Protein AF-A0A5Q4GMK6-F1 (afdb_monomer_lite)

Secondary structure (DSSP, 8-state):
-TTS-S-------TT------TTT------GGGGS-HHHH------------SSPP---TT--S---TTS--TTSS-EEETTTTEEES-TTS----

Sequence (96 aa):
GLDNGYAIAYEYQEHDCIFIDNLAVAHRASPEAHLPAEQQGLRIMHRSTVRGVDDLAPGYGLPQYVRIGGASPFGPGVWQAGGVGFRWDDGIPMQN

Foldseek 3Di:
DVVPDPDDDDDDDPPDDDDDDPLPDDDDDDPVVPDDCVVVNDDDDDDDDDDDPDQRDDPDPDDSDDPLVDDDPVDDWHRDPDPPGTDPDPPDDDDD

pLDDT: mean 81.19, std 11.57, range [41.91, 96.88]

Structure (mmCIF, N/CA/C/O backbone):
data_AF-A0A5Q4GMK6-F1
#
_entry.id   AF-A0A5Q4GMK6-F1
#
loop_
_atom_site.group_PDB
_atom_site.id
_atom_site.type_symbol
_atom_site.label_atom_id
_atom_site.label_alt_id
_atom_site.label_comp_id
_atom_site.label_asym_id
_atom_site.label_entity_id
_atom_site.label_seq_id
_atom_site.pdbx_PDB_ins_code
_atom_site.Cartn_x
_atom_site.Cartn_y
_atom_site.Cartn_z
_atom_site.occupancy
_atom_site.B_iso_or_equiv
_atom_site.auth_seq_id
_atom_site.auth_comp_id
_atom_site.auth_asym_id
_atom_site.auth_atom_id
_atom_site.pdbx_PDB_model_num
ATOM 1 N N . GLY A 1 1 ? -9.208 2.145 -13.847 1.00 57.22 1 GLY A N 1
ATOM 2 C CA . GLY A 1 1 ? -8.073 2.760 -14.564 1.00 57.22 1 GLY A CA 1
ATOM 3 C C . GLY A 1 1 ? -8.597 3.548 -15.742 1.00 57.22 1 GLY A C 1
ATOM 4 O O . GLY A 1 1 ? -9.787 3.415 -15.997 1.00 57.22 1 GLY A O 1
ATOM 5 N N . LEU A 1 2 ? -7.713 4.327 -16.388 1.00 41.91 2 LEU A N 1
ATOM 6 C CA . LEU A 1 2 ? -7.860 5.226 -17.561 1.00 41.91 2 LEU A CA 1
ATOM 7 C C . LEU A 1 2 ? -9.131 6.100 -17.659 1.00 41.91 2 LEU A C 1
ATOM 9 O O . LEU A 1 2 ? -8.990 7.300 -17.845 1.00 41.91 2 LEU A O 1
ATOM 13 N N . ASP A 1 3 ? -10.317 5.556 -17.405 1.00 52.59 3 ASP A N 1
ATOM 14 C CA . ASP A 1 3 ? -11.602 6.261 -17.387 1.00 52.59 3 ASP A CA 1
ATOM 15 C C . ASP A 1 3 ? -12.180 6.436 -15.965 1.00 52.59 3 ASP A C 1
ATOM 17 O O . ASP A 1 3 ? -12.892 7.398 -15.703 1.00 52.59 3 ASP A O 1
ATOM 21 N N . ASN A 1 4 ? -11.838 5.550 -15.014 1.00 59.06 4 ASN A N 1
ATOM 22 C CA . ASN A 1 4 ? -12.456 5.502 -13.669 1.00 59.06 4 ASN A CA 1
ATOM 23 C C . ASN A 1 4 ? -11.454 5.615 -12.498 1.00 59.06 4 ASN A C 1
ATOM 25 O O . ASN A 1 4 ? -11.747 5.211 -11.376 1.00 59.06 4 ASN A O 1
ATOM 29 N N . GLY A 1 5 ? -10.237 6.108 -12.753 1.00 71.69 5 GLY A N 1
ATOM 30 C CA . GLY A 1 5 ? -9.165 6.175 -11.745 1.00 71.69 5 GLY A CA 1
ATOM 31 C C . GLY A 1 5 ? -8.529 4.813 -11.429 1.00 71.69 5 GLY A C 1
ATOM 32 O O . GLY A 1 5 ? -9.028 3.770 -11.835 1.00 71.69 5 GLY A O 1
ATOM 33 N N . TYR A 1 6 ? -7.368 4.789 -10.772 1.00 78.69 6 TYR A N 1
ATOM 34 C CA . TYR A 1 6 ? -6.595 3.554 -10.516 1.00 78.69 6 TYR A CA 1
ATOM 35 C C . TYR A 1 6 ? -6.849 2.930 -9.138 1.00 78.69 6 TYR A C 1
ATOM 37 O O . TYR A 1 6 ? -6.165 1.987 -8.758 1.00 78.69 6 TYR A O 1
ATOM 45 N N . ALA A 1 7 ? -7.815 3.457 -8.388 1.00 83.19 7 ALA A N 1
ATOM 46 C CA . ALA A 1 7 ? -8.125 3.017 -7.038 1.00 83.19 7 ALA A CA 1
ATOM 47 C C . ALA A 1 7 ? -9.570 2.530 -6.957 1.00 83.19 7 ALA A C 1
ATOM 49 O O . ALA A 1 7 ? -10.458 3.095 -7.594 1.00 83.19 7 ALA A O 1
ATOM 50 N N . ILE A 1 8 ? -9.788 1.510 -6.135 1.00 86.56 8 ILE A N 1
ATOM 51 C CA . ILE A 1 8 ? -11.114 1.060 -5.723 1.00 86.56 8 ILE A CA 1
ATOM 52 C C . ILE A 1 8 ? -11.211 1.186 -4.204 1.00 86.56 8 ILE A C 1
ATOM 54 O O . ILE A 1 8 ? -10.235 0.926 -3.496 1.00 86.56 8 ILE A O 1
ATOM 58 N N . ALA A 1 9 ? -12.370 1.611 -3.708 1.00 87.19 9 ALA A N 1
ATOM 59 C CA . ALA A 1 9 ? -12.687 1.513 -2.291 1.00 87.19 9 ALA A CA 1
ATOM 60 C C . ALA A 1 9 ? -13.221 0.103 -2.011 1.00 87.19 9 ALA A C 1
ATOM 62 O O . ALA A 1 9 ? -14.026 -0.415 -2.783 1.00 87.19 9 ALA A O 1
ATOM 63 N N . TYR A 1 10 ? -12.758 -0.511 -0.924 1.00 90.25 10 TYR A N 1
ATOM 64 C CA . TYR A 1 10 ? -13.279 -1.785 -0.440 1.00 90.25 10 TYR A CA 1
ATOM 65 C C . TYR A 1 10 ? -13.870 -1.578 0.953 1.00 90.25 10 TYR A C 1
ATOM 67 O O . TYR A 1 10 ? -13.155 -1.195 1.883 1.00 90.25 10 TYR A O 1
ATOM 75 N N . GLU A 1 11 ? -15.172 -1.814 1.080 1.00 90.81 11 GLU A N 1
ATOM 76 C CA . GLU A 1 11 ? -15.887 -1.772 2.353 1.00 90.81 11 GLU A CA 1
ATOM 77 C C . GLU A 1 11 ? -15.778 -3.140 3.031 1.00 90.81 11 GLU A C 1
ATOM 79 O O . GLU A 1 11 ? -16.255 -4.140 2.506 1.00 90.81 11 GLU A O 1
ATOM 84 N N . TYR A 1 12 ? -15.118 -3.184 4.189 1.00 91.44 12 TYR A N 1
ATOM 85 C CA . TYR A 1 12 ? -14.889 -4.423 4.930 1.00 91.44 12 TYR A CA 1
ATOM 86 C C . TYR A 1 12 ? -16.146 -4.877 5.668 1.00 91.44 12 TYR A C 1
ATOM 88 O O . TYR A 1 12 ? -16.812 -4.067 6.315 1.00 91.44 12 TYR A O 1
ATOM 96 N N . GLN A 1 13 ? -16.381 -6.184 5.666 1.00 93.62 13 GLN A N 1
ATOM 97 C CA . GLN A 1 13 ? -17.279 -6.863 6.597 1.00 93.62 13 GLN A CA 1
ATOM 98 C C . GLN A 1 13 ? -16.483 -7.716 7.595 1.00 93.62 13 GLN A C 1
ATOM 100 O O . GLN A 1 13 ? -15.295 -8.003 7.402 1.00 93.62 13 GLN A O 1
ATOM 105 N N . GLU A 1 14 ? -17.122 -8.101 8.702 1.00 93.75 14 GLU A N 1
ATOM 106 C CA . GLU A 1 14 ? -16.502 -9.007 9.669 1.00 93.75 14 GLU A CA 1
ATOM 107 C C . GLU A 1 14 ? -16.140 -10.336 8.987 1.00 93.75 14 GLU A C 1
ATOM 109 O O . GLU A 1 14 ? -16.926 -10.892 8.225 1.00 93.75 14 GLU A O 1
ATOM 114 N N . HIS A 1 15 ? -14.935 -10.833 9.271 1.00 94.81 15 HIS A N 1
ATOM 115 C CA . HIS A 1 15 ? -14.362 -12.055 8.692 1.00 94.81 15 HIS A CA 1
ATOM 116 C C . HIS A 1 15 ? -13.984 -12.004 7.206 1.00 94.81 15 HIS A C 1
ATOM 118 O O . HIS A 1 15 ? -13.554 -13.027 6.668 1.00 94.81 15 HIS A O 1
ATOM 124 N N . ASP A 1 16 ? -14.025 -10.834 6.567 1.00 96.88 16 ASP A N 1
ATOM 125 C CA . ASP A 1 16 ? -13.426 -10.679 5.245 1.00 96.88 16 ASP A CA 1
ATOM 126 C C . ASP A 1 16 ? -11.928 -11.011 5.272 1.00 96.88 16 ASP A C 1
ATOM 128 O O . ASP A 1 16 ? -11.167 -10.561 6.136 1.00 96.88 16 ASP A O 1
ATOM 132 N N . CYS A 1 17 ? -11.492 -11.781 4.275 1.00 96.56 17 CYS A N 1
ATOM 133 C CA . CYS A 1 17 ? -10.092 -12.112 4.056 1.00 96.56 17 CYS A CA 1
ATOM 134 C C . CYS A 1 17 ? -9.673 -11.643 2.664 1.00 96.56 17 CYS A C 1
ATOM 136 O O . CYS A 1 17 ? -10.147 -12.158 1.652 1.00 96.56 17 CYS A O 1
ATOM 138 N N . ILE A 1 18 ? -8.779 -10.655 2.621 1.00 94.62 18 ILE A N 1
ATOM 139 C CA . ILE A 1 18 ? -8.289 -10.070 1.374 1.00 94.62 18 ILE A CA 1
ATOM 140 C C . ILE A 1 18 ? -6.882 -10.586 1.097 1.00 94.62 18 ILE A C 1
ATOM 142 O O . ILE A 1 18 ? -5.998 -10.512 1.951 1.00 94.62 18 ILE A O 1
ATOM 146 N N . PHE A 1 19 ? -6.673 -11.050 -0.131 1.00 95.44 19 PHE A N 1
ATOM 147 C CA . PHE A 1 19 ? -5.364 -11.410 -0.656 1.00 95.44 19 PHE A CA 1
ATOM 148 C C . PHE A 1 19 ? -4.897 -10.311 -1.604 1.00 95.44 19 PHE A C 1
ATOM 150 O O . PHE A 1 19 ? -5.612 -9.945 -2.536 1.00 95.44 19 PHE A O 1
ATOM 157 N N . ILE A 1 20 ? -3.704 -9.775 -1.351 1.00 93.69 20 ILE A N 1
ATOM 158 C CA . ILE A 1 20 ? -3.123 -8.688 -2.140 1.00 93.69 20 ILE A CA 1
ATOM 159 C C . ILE A 1 20 ? -1.791 -9.162 -2.707 1.00 93.69 20 ILE A C 1
ATOM 161 O O . ILE A 1 20 ? -0.884 -9.527 -1.958 1.00 93.69 20 ILE A O 1
ATOM 165 N N . ASP A 1 21 ? -1.671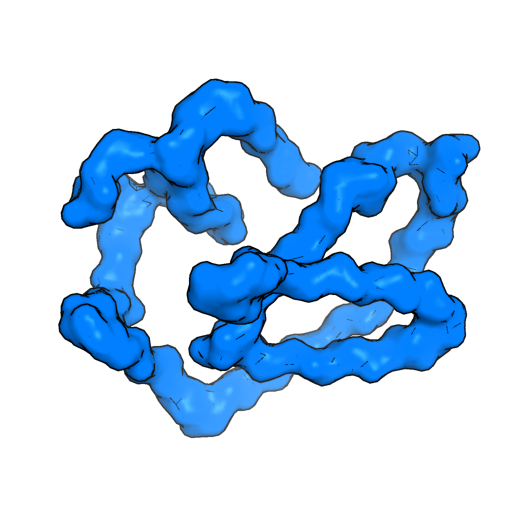 -9.122 -4.032 1.00 92.50 21 ASP A N 1
ATOM 166 C CA . ASP A 1 21 ? -0.379 -9.231 -4.696 1.00 92.50 21 ASP A CA 1
ATOM 167 C C . ASP A 1 21 ? 0.349 -7.885 -4.594 1.00 92.50 21 ASP A C 1
ATOM 169 O O . ASP A 1 21 ? 0.059 -6.937 -5.327 1.00 92.50 21 ASP A O 1
ATOM 173 N N . ASN A 1 22 ? 1.304 -7.806 -3.668 1.00 90.25 22 ASN A N 1
ATOM 174 C CA . ASN A 1 22 ? 2.079 -6.593 -3.413 1.00 90.25 22 ASN A CA 1
ATOM 175 C C . ASN A 1 22 ? 3.005 -6.196 -4.580 1.00 90.25 22 ASN A C 1
ATOM 177 O O . ASN A 1 22 ? 3.505 -5.071 -4.569 1.00 90.25 22 ASN A O 1
ATOM 181 N N . LEU A 1 23 ? 3.259 -7.076 -5.560 1.00 87.88 23 LEU A N 1
ATOM 182 C CA . LEU A 1 23 ? 4.020 -6.723 -6.765 1.00 87.88 23 LEU A CA 1
ATOM 183 C C . LEU A 1 23 ? 3.136 -6.079 -7.843 1.00 87.88 23 LEU A C 1
ATOM 185 O O . LEU A 1 23 ? 3.651 -5.354 -8.692 1.00 87.88 23 LEU A O 1
ATOM 189 N N . ALA A 1 24 ? 1.820 -6.303 -7.794 1.00 86.19 24 ALA A N 1
ATOM 190 C CA . ALA A 1 24 ? 0.870 -5.795 -8.784 1.00 86.19 24 ALA A CA 1
ATOM 191 C C . ALA A 1 24 ? -0.003 -4.638 -8.268 1.00 86.19 24 ALA A C 1
ATOM 193 O O . ALA A 1 24 ? -0.415 -3.782 -9.054 1.00 86.19 24 ALA A O 1
ATOM 194 N N . VAL A 1 25 ? -0.309 -4.604 -6.966 1.00 87.12 25 VAL A N 1
ATOM 195 C CA . VAL A 1 25 ? -1.305 -3.688 -6.392 1.00 87.12 25 VAL A CA 1
ATOM 196 C C . VAL A 1 25 ? -0.766 -2.981 -5.151 1.00 87.12 25 VAL A C 1
ATOM 198 O O . VAL A 1 25 ? -0.439 -3.598 -4.138 1.00 87.12 25 VAL A O 1
ATOM 201 N N . ALA A 1 26 ? -0.756 -1.648 -5.203 1.00 86.69 26 ALA A N 1
ATOM 202 C CA . ALA A 1 26 ? -0.580 -0.812 -4.021 1.00 86.69 26 ALA A CA 1
ATOM 203 C C . ALA A 1 26 ? -1.914 -0.657 -3.273 1.00 86.69 26 ALA A C 1
ATOM 205 O O . ALA A 1 26 ? -2.974 -0.546 -3.890 1.00 86.69 26 ALA A O 1
ATOM 206 N N . HIS A 1 27 ? -1.864 -0.592 -1.944 1.00 87.94 27 HIS A N 1
ATOM 207 C CA . HIS A 1 27 ? -3.039 -0.381 -1.100 1.00 87.94 27 HIS A CA 1
ATOM 208 C C . HIS A 1 27 ? -2.760 0.666 -0.022 1.00 87.94 27 HIS A C 1
ATOM 210 O O . HIS A 1 27 ? -1.621 0.870 0.397 1.00 87.94 27 HIS A O 1
ATOM 216 N N . ARG A 1 28 ? -3.821 1.336 0.430 1.00 85.62 28 ARG A N 1
ATOM 217 C CA . ARG A 1 28 ? -3.785 2.303 1.531 1.00 85.62 28 ARG A CA 1
ATOM 218 C C . ARG A 1 28 ? -5.074 2.224 2.337 1.00 85.62 28 ARG A C 1
ATOM 220 O O . ARG A 1 28 ? -6.112 1.851 1.793 1.00 85.62 28 ARG A O 1
ATOM 227 N N . ALA A 1 29 ? -5.009 2.601 3.609 1.00 84.81 29 ALA A N 1
ATOM 228 C CA . ALA A 1 29 ? -6.209 2.834 4.401 1.00 84.81 29 ALA A CA 1
ATOM 229 C C . ALA A 1 29 ? -6.943 4.090 3.897 1.00 84.81 29 ALA A C 1
ATOM 231 O O . ALA A 1 29 ? -6.323 4.998 3.333 1.00 84.81 29 ALA A O 1
ATOM 232 N N . SER A 1 30 ? -8.265 4.129 4.072 1.00 83.88 30 SER A N 1
ATOM 233 C CA . SER A 1 30 ? -9.029 5.355 3.849 1.00 83.88 30 SER A CA 1
ATOM 234 C C . SER A 1 30 ? -8.766 6.347 4.995 1.00 83.88 30 SER A C 1
ATOM 236 O O . SER A 1 30 ? -8.400 5.912 6.090 1.00 83.88 30 SER A O 1
ATOM 238 N N . PRO A 1 31 ? -8.927 7.667 4.787 1.00 80.81 31 PRO A N 1
ATOM 239 C CA . PRO A 1 31 ? -8.723 8.660 5.846 1.00 80.81 31 PRO A CA 1
ATOM 240 C C . PRO A 1 31 ? -9.555 8.385 7.106 1.00 80.81 31 PRO A C 1
ATOM 242 O O . PRO A 1 31 ? -9.085 8.590 8.223 1.00 80.81 31 PRO A O 1
ATOM 245 N N . GLU A 1 32 ? -10.768 7.867 6.927 1.00 80.50 32 GLU A N 1
ATOM 246 C CA . GLU A 1 32 ? -11.713 7.565 8.004 1.00 80.50 32 GLU A CA 1
ATOM 247 C C . GLU A 1 32 ? -11.183 6.476 8.941 1.00 80.50 32 GLU A C 1
ATOM 249 O O . GLU A 1 32 ? -11.477 6.504 10.133 1.00 80.50 32 GLU A O 1
ATOM 254 N N . ALA A 1 33 ? -10.332 5.572 8.440 1.00 82.69 33 ALA A N 1
ATOM 255 C CA . ALA A 1 33 ? -9.701 4.534 9.252 1.00 82.69 33 ALA A CA 1
ATOM 256 C C . ALA A 1 33 ? -8.775 5.101 10.345 1.00 82.69 33 ALA A C 1
ATOM 258 O O . ALA A 1 33 ? -8.420 4.371 11.270 1.00 82.69 33 ALA A O 1
ATOM 259 N N . HIS A 1 34 ? -8.403 6.381 10.262 1.00 8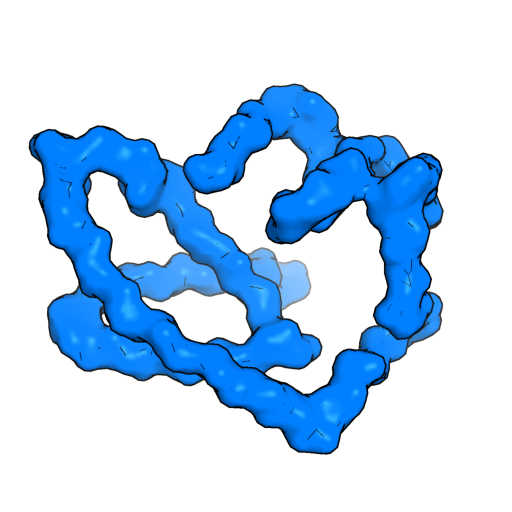1.69 34 HIS A N 1
ATOM 260 C CA . HIS A 1 34 ? -7.574 7.079 11.246 1.00 81.69 34 HIS A CA 1
ATOM 261 C C . HIS A 1 34 ? -8.387 7.939 12.233 1.00 81.69 34 HIS A C 1
ATOM 263 O O . HIS A 1 34 ? -7.798 8.644 13.055 1.00 81.69 34 HIS A O 1
ATOM 269 N N . LEU A 1 35 ? -9.726 7.904 12.179 1.00 85.88 35 LEU A N 1
ATOM 270 C CA . LEU A 1 35 ? -10.570 8.586 13.166 1.00 85.88 35 LEU A CA 1
ATOM 271 C C . LEU A 1 35 ? -10.401 7.971 14.571 1.00 85.88 35 LEU A C 1
ATOM 273 O O . LEU A 1 35 ? -10.011 6.809 14.704 1.00 85.88 35 LEU A O 1
ATOM 277 N N . PRO A 1 36 ? -10.710 8.708 15.651 1.00 88.81 36 PRO A N 1
ATOM 278 C CA . PRO A 1 36 ? -10.682 8.145 16.998 1.00 88.81 36 PRO A CA 1
ATOM 279 C C . PRO A 1 36 ? -11.592 6.913 17.125 1.00 88.81 36 PRO A C 1
ATOM 281 O O . PRO A 1 36 ? -12.679 6.871 16.540 1.00 88.81 36 PRO A O 1
ATOM 284 N N . ALA A 1 37 ? -11.170 5.916 17.906 1.00 88.00 37 ALA A N 1
ATOM 285 C CA . ALA A 1 37 ? -11.922 4.672 18.097 1.00 88.00 37 ALA A CA 1
ATOM 286 C C . ALA A 1 37 ? -13.314 4.914 18.708 1.00 88.00 37 ALA A C 1
ATOM 288 O O . ALA A 1 37 ? -14.234 4.136 18.479 1.00 88.00 37 ALA A O 1
ATOM 289 N N . GLU A 1 38 ? -13.501 6.016 19.432 1.00 92.25 38 GLU A N 1
ATOM 290 C CA . GLU A 1 38 ? -14.792 6.438 19.978 1.00 92.25 38 GLU A CA 1
ATOM 291 C C . GLU A 1 38 ? -15.799 6.832 18.884 1.00 92.25 38 GLU A C 1
ATOM 293 O O . GLU A 1 38 ? -17.002 6.813 19.131 1.00 92.25 38 GLU A O 1
ATOM 298 N N . GLN A 1 39 ? -15.322 7.193 17.686 1.00 90.31 39 GLN A N 1
ATOM 299 C CA . GLN A 1 39 ? -16.165 7.594 16.555 1.00 90.31 39 GLN A CA 1
ATOM 300 C C . GLN A 1 39 ? -16.442 6.439 15.588 1.00 90.31 39 GLN A C 1
ATOM 302 O O . GLN A 1 39 ? -17.560 6.318 15.097 1.00 90.31 39 GLN A O 1
ATOM 307 N N . GLN A 1 40 ? -15.439 5.601 15.311 1.00 85.25 40 GLN A N 1
ATOM 308 C CA . GLN A 1 40 ? -15.537 4.529 14.305 1.00 85.25 40 GLN A CA 1
ATOM 309 C C . GLN A 1 40 ? -15.560 3.105 14.886 1.00 85.25 40 GLN A C 1
ATOM 311 O O . GLN A 1 40 ? -15.714 2.137 14.144 1.00 85.25 40 GLN A O 1
ATOM 316 N N . GLY A 1 41 ? -15.419 2.956 16.203 1.00 87.56 41 GLY A N 1
ATOM 317 C CA . GLY A 1 41 ? -15.213 1.662 16.849 1.00 87.56 41 GLY A CA 1
ATOM 318 C C . GLY A 1 41 ? -13.767 1.166 16.739 1.00 87.56 41 GLY A C 1
ATOM 319 O O . GLY A 1 41 ? -12.947 1.682 15.978 1.00 87.56 41 GLY A O 1
ATOM 320 N N . LEU A 1 42 ? -13.429 0.145 17.532 1.00 87.12 42 LEU A N 1
ATOM 321 C CA . LEU A 1 42 ? -12.120 -0.503 17.462 1.00 87.12 42 LEU A CA 1
ATOM 322 C C . LEU A 1 42 ? -12.086 -1.487 16.289 1.00 87.12 42 LEU A C 1
ATOM 324 O O . LEU A 1 42 ? -12.823 -2.471 16.273 1.00 87.12 42 LEU A O 1
ATOM 328 N N . ARG A 1 43 ? -11.169 -1.263 15.347 1.00 87.31 43 ARG A N 1
ATOM 329 C CA . ARG A 1 43 ? -10.907 -2.183 14.239 1.00 87.31 43 ARG A CA 1
ATOM 330 C C . ARG A 1 43 ? -9.700 -3.066 14.545 1.00 87.31 43 ARG A C 1
ATOM 332 O O . ARG A 1 43 ? -8.605 -2.561 14.778 1.00 87.31 43 ARG A O 1
ATOM 339 N N . ILE A 1 44 ? -9.879 -4.384 14.467 1.00 90.12 44 ILE A N 1
ATOM 340 C CA . ILE A 1 44 ? -8.799 -5.367 14.623 1.00 90.12 44 ILE A CA 1
ATOM 341 C C . ILE A 1 44 ? -8.620 -6.112 13.300 1.00 90.12 44 ILE A C 1
ATOM 343 O O . ILE A 1 44 ? -9.578 -6.642 12.747 1.00 90.12 44 ILE A O 1
ATOM 347 N N . MET A 1 45 ? -7.388 -6.154 12.789 1.00 92.75 45 MET A N 1
ATOM 348 C CA . MET A 1 45 ? -7.043 -6.868 11.559 1.00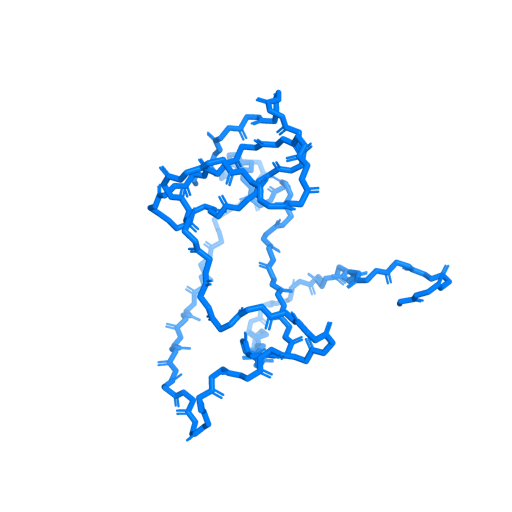 92.75 45 MET A CA 1
ATOM 349 C C . MET A 1 45 ? -5.843 -7.778 11.795 1.00 92.75 45 MET A C 1
ATOM 351 O O . MET A 1 45 ? -4.793 -7.334 12.259 1.00 92.75 45 MET A O 1
ATOM 355 N N . HIS A 1 46 ? -5.980 -9.046 11.417 1.00 96.12 46 HIS A N 1
ATOM 356 C CA . HIS A 1 46 ? -4.865 -9.985 11.380 1.00 96.12 46 HIS A CA 1
ATOM 357 C C . HIS A 1 46 ? -4.203 -9.927 10.003 1.00 96.12 46 HIS A C 1
ATOM 359 O O . HIS A 1 46 ? -4.880 -10.043 8.984 1.00 96.12 46 HIS A O 1
ATOM 365 N N . ARG A 1 47 ? -2.877 -9.757 9.968 1.00 95.75 47 ARG A N 1
ATOM 366 C CA . ARG A 1 47 ? -2.106 -9.700 8.721 1.00 95.75 47 ARG A CA 1
ATOM 367 C C . ARG A 1 47 ? -0.992 -10.734 8.731 1.00 95.75 47 ARG A C 1
ATOM 369 O O . ARG A 1 47 ? -0.223 -10.809 9.684 1.00 95.75 47 ARG A O 1
ATOM 376 N N . SER A 1 48 ? -0.887 -11.475 7.635 1.00 96.69 48 SER A N 1
ATOM 377 C CA . SER A 1 48 ? 0.256 -12.331 7.321 1.00 96.69 48 SER A CA 1
ATOM 378 C C . SER A 1 48 ? 0.829 -11.919 5.974 1.00 96.69 48 SER A C 1
ATOM 380 O O . SER A 1 48 ? 0.079 -11.600 5.054 1.00 96.69 48 SER A O 1
ATOM 382 N N . THR A 1 49 ? 2.154 -11.935 5.862 1.00 95.31 49 THR A N 1
ATOM 383 C CA . THR A 1 49 ? 2.864 -11.611 4.623 1.00 95.31 49 THR A CA 1
ATOM 384 C C . THR A 1 49 ? 3.780 -12.769 4.274 1.00 95.31 49 THR A C 1
ATOM 386 O O . THR A 1 49 ? 4.514 -13.258 5.132 1.00 95.31 49 THR A O 1
ATOM 389 N N . VAL A 1 50 ? 3.755 -13.189 3.013 1.00 94.25 50 VAL A N 1
ATOM 390 C CA . VAL A 1 50 ? 4.665 -14.203 2.473 1.00 94.25 50 VAL A CA 1
ATOM 391 C C . VAL A 1 50 ? 5.645 -13.556 1.500 1.00 94.25 50 VAL A C 1
ATOM 393 O O . VAL A 1 50 ? 5.336 -12.536 0.882 1.00 94.25 50 VAL A O 1
ATOM 396 N N . ARG A 1 51 ? 6.847 -14.126 1.383 1.00 92.75 51 ARG A N 1
ATOM 397 C CA . ARG A 1 51 ? 7.834 -13.677 0.395 1.00 92.75 51 ARG A CA 1
ATOM 398 C C . ARG A 1 51 ? 7.334 -14.032 -1.009 1.00 92.75 51 ARG A C 1
ATOM 400 O O . ARG A 1 51 ? 6.895 -15.159 -1.219 1.00 92.75 51 ARG A O 1
ATOM 407 N N . GLY A 1 52 ? 7.435 -13.090 -1.947 1.00 87.75 52 GLY A N 1
ATOM 408 C CA . GLY A 1 52 ? 7.188 -13.356 -3.365 1.00 87.75 52 GLY A CA 1
ATOM 409 C C . GLY A 1 52 ? 8.148 -14.411 -3.922 1.00 87.75 52 GLY A C 1
ATOM 410 O O . GLY A 1 52 ? 9.268 -14.571 -3.420 1.00 87.75 52 GLY A O 1
ATOM 411 N N . VAL A 1 53 ? 7.689 -15.143 -4.938 1.00 90.44 53 VAL A N 1
ATOM 412 C CA . VAL A 1 53 ? 8.518 -16.124 -5.659 1.00 90.44 53 VAL A CA 1
ATOM 413 C C . VAL A 1 53 ? 9.399 -15.457 -6.712 1.00 90.44 53 VAL A C 1
ATOM 415 O O . VAL A 1 53 ? 10.513 -15.917 -6.941 1.00 90.44 53 VAL A O 1
ATOM 418 N N . ASP A 1 54 ? 8.927 -14.342 -7.265 1.00 88.38 54 ASP A N 1
ATOM 419 C CA . ASP A 1 54 ? 9.647 -13.515 -8.222 1.00 88.38 54 ASP A CA 1
ATOM 420 C C . ASP A 1 54 ? 10.221 -12.272 -7.538 1.00 88.38 54 ASP A C 1
ATOM 422 O O . ASP A 1 54 ? 9.660 -11.743 -6.569 1.00 88.38 54 ASP A O 1
ATOM 426 N N . ASP A 1 55 ? 11.344 -11.787 -8.063 1.00 87.44 55 ASP A N 1
ATOM 427 C CA . ASP A 1 55 ? 11.845 -10.467 -7.708 1.00 87.44 55 ASP A CA 1
ATOM 428 C C . ASP A 1 55 ? 10.957 -9.390 -8.350 1.00 87.44 55 ASP A C 1
ATOM 430 O O . ASP A 1 55 ? 10.411 -9.570 -9.440 1.00 87.44 55 ASP A O 1
ATOM 434 N N . LEU A 1 56 ? 10.825 -8.237 -7.684 1.00 85.31 56 LEU A N 1
ATOM 435 C CA . LEU A 1 56 ? 10.185 -7.065 -8.282 1.00 85.31 56 LEU A CA 1
ATOM 436 C C . LEU A 1 56 ? 10.869 -6.769 -9.626 1.00 85.31 56 LEU A C 1
ATOM 438 O O . LEU A 1 56 ? 12.086 -6.694 -9.666 1.00 85.31 56 LEU A O 1
ATOM 442 N N . ALA A 1 57 ? 10.119 -6.592 -10.708 1.00 87.62 57 ALA A N 1
ATOM 443 C CA . ALA A 1 57 ? 10.677 -6.271 -12.023 1.00 87.62 57 ALA A CA 1
ATOM 444 C C . ALA A 1 57 ? 9.851 -5.142 -12.655 1.00 87.62 57 ALA A C 1
ATOM 446 O O . ALA A 1 57 ? 8.908 -5.407 -13.406 1.00 87.62 57 ALA A O 1
ATOM 447 N N . PRO A 1 58 ? 10.133 -3.872 -12.310 1.00 83.81 58 PRO A N 1
ATOM 448 C CA . PRO A 1 58 ? 9.335 -2.749 -12.780 1.00 83.81 58 PRO A CA 1
ATOM 449 C C . PRO A 1 58 ? 9.381 -2.635 -14.311 1.00 83.81 58 PRO A C 1
ATOM 451 O O . PRO A 1 58 ? 10.449 -2.599 -14.919 1.00 83.81 58 PRO A O 1
ATOM 454 N N . GLY A 1 59 ? 8.208 -2.576 -14.944 1.00 83.94 59 GLY A N 1
ATOM 455 C CA . GLY A 1 59 ? 8.083 -2.37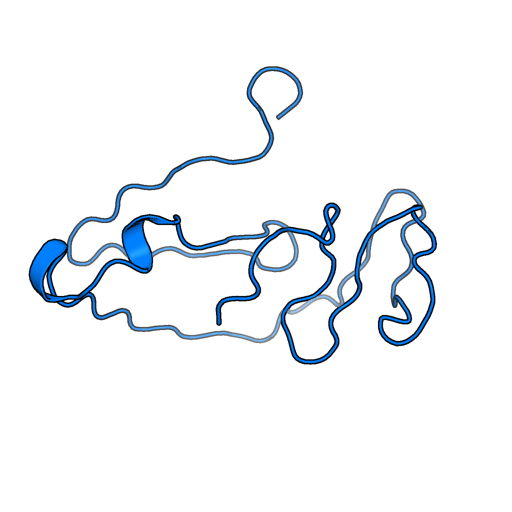7 -16.389 1.00 83.94 59 GLY A CA 1
ATOM 456 C C . GLY A 1 59 ? 8.309 -0.924 -16.824 1.00 83.94 59 GLY A C 1
ATOM 457 O O . GLY A 1 59 ? 8.585 -0.041 -16.015 1.00 83.94 59 GLY A O 1
ATOM 458 N N . TYR A 1 60 ? 8.136 -0.656 -18.122 1.00 85.56 60 TYR A N 1
ATOM 459 C CA . TYR A 1 60 ? 8.067 0.706 -18.686 1.00 85.56 60 TYR A CA 1
ATOM 460 C C . TYR A 1 60 ? 9.308 1.588 -18.446 1.00 85.56 60 TYR A C 1
ATOM 462 O O . TYR A 1 60 ? 9.206 2.811 -18.399 1.00 85.56 60 TYR A O 1
ATOM 470 N N . GLY A 1 61 ? 10.488 0.976 -18.301 1.00 82.12 61 GLY A N 1
ATOM 471 C CA . GLY A 1 61 ? 11.741 1.697 -18.049 1.00 82.12 61 GLY A CA 1
ATOM 472 C C . GLY A 1 61 ? 11.876 2.234 -16.621 1.00 82.12 61 GLY A C 1
ATOM 473 O O . GLY A 1 61 ? 12.757 3.053 -16.363 1.00 82.12 61 GLY A O 1
ATOM 474 N N . LEU A 1 62 ? 11.020 1.790 -15.695 1.00 82.25 62 LEU A N 1
ATOM 475 C CA . LEU A 1 62 ? 11.134 2.141 -14.285 1.00 82.25 62 LEU A CA 1
ATOM 476 C C . LEU A 1 62 ? 12.364 1.465 -13.658 1.00 82.25 62 LEU A C 1
ATOM 478 O O . LEU A 1 62 ? 12.661 0.307 -13.961 1.00 82.25 62 LEU A O 1
ATOM 482 N N . PRO A 1 63 ? 13.099 2.163 -12.777 1.00 83.38 63 PRO A N 1
ATOM 483 C CA . PRO A 1 63 ? 14.277 1.590 -12.152 1.00 83.38 63 PRO A CA 1
ATOM 484 C C . PRO A 1 63 ? 13.891 0.563 -11.081 1.00 83.38 63 PRO A C 1
ATOM 486 O O . PRO A 1 63 ? 12.952 0.767 -10.313 1.00 83.38 63 PRO A O 1
ATOM 489 N N . GLN A 1 64 ? 14.695 -0.496 -10.969 1.00 84.69 64 GLN A N 1
ATOM 490 C CA . GLN A 1 64 ? 14.593 -1.511 -9.913 1.00 84.69 64 GLN A CA 1
ATOM 491 C C . GLN A 1 64 ? 14.685 -0.912 -8.499 1.00 84.69 64 GLN A C 1
ATOM 493 O O . GLN A 1 64 ? 14.058 -1.391 -7.558 1.00 84.69 64 GLN A O 1
ATOM 498 N N . TYR A 1 65 ? 15.488 0.144 -8.354 1.00 84.38 65 TYR A N 1
ATOM 499 C CA . TYR A 1 65 ? 15.750 0.818 -7.091 1.00 84.38 65 TYR A CA 1
ATOM 500 C C . TYR A 1 65 ? 15.682 2.330 -7.282 1.00 84.38 65 TYR A C 1
ATOM 502 O O . TYR A 1 65 ? 16.214 2.869 -8.253 1.00 84.38 65 TYR A O 1
ATOM 510 N N . VAL A 1 66 ? 15.086 3.026 -6.315 1.00 80.62 66 VAL A N 1
ATOM 511 C CA . VAL A 1 66 ? 15.047 4.492 -6.271 1.00 80.62 66 VAL A CA 1
ATOM 512 C C . VAL A 1 66 ? 15.782 4.976 -5.026 1.00 80.62 66 VAL A C 1
ATOM 514 O O . VAL A 1 66 ? 15.558 4.481 -3.921 1.00 80.62 66 VAL A O 1
ATOM 517 N N . ARG A 1 67 ? 16.666 5.968 -5.187 1.00 79.19 67 ARG A N 1
ATOM 518 C CA . ARG A 1 67 ? 17.359 6.607 -4.061 1.00 79.19 67 ARG A CA 1
ATOM 519 C C . ARG A 1 67 ? 16.409 7.567 -3.340 1.00 79.19 67 ARG A C 1
ATOM 521 O O . ARG A 1 67 ? 16.407 8.763 -3.608 1.00 79.19 67 ARG A O 1
ATOM 528 N N . ILE A 1 68 ? 15.667 7.049 -2.367 1.00 78.12 68 ILE A N 1
ATOM 529 C CA . ILE A 1 68 ? 14.700 7.825 -1.567 1.00 78.12 68 ILE A CA 1
ATOM 530 C C . ILE A 1 68 ? 15.338 8.816 -0.571 1.00 78.12 68 ILE A C 1
ATOM 532 O O . ILE A 1 68 ? 14.636 9.551 0.104 1.00 78.12 68 ILE A O 1
ATOM 536 N N . GLY A 1 69 ? 16.669 8.834 -0.446 1.00 77.56 69 GLY A N 1
ATOM 537 C CA . GLY A 1 69 ? 17.403 9.831 0.349 1.00 77.56 69 GLY A CA 1
ATOM 538 C C . GLY A 1 69 ? 17.933 11.016 -0.468 1.00 77.56 69 GLY A C 1
ATOM 539 O O . GLY A 1 69 ? 18.791 11.744 0.021 1.00 77.56 69 GLY A O 1
ATOM 540 N N . GLY A 1 70 ? 17.532 11.146 -1.735 1.00 77.00 70 GLY A N 1
ATOM 541 C CA . GLY A 1 70 ? 17.965 12.214 -2.641 1.00 77.00 70 GLY A CA 1
ATOM 542 C C . GLY A 1 70 ? 16.786 12.978 -3.243 1.00 77.00 70 GLY A C 1
ATOM 543 O O . GLY A 1 70 ? 15.645 12.787 -2.838 1.00 77.00 70 GLY A O 1
ATOM 544 N N . ALA A 1 71 ? 17.062 13.839 -4.224 1.00 75.94 71 ALA A N 1
ATOM 545 C CA . ALA A 1 71 ? 16.015 14.515 -4.988 1.00 75.94 71 ALA A CA 1
ATOM 546 C C . ALA A 1 71 ? 15.180 13.509 -5.801 1.00 75.94 71 ALA A C 1
ATOM 548 O O . ALA A 1 71 ? 15.684 12.467 -6.229 1.00 75.94 71 ALA A O 1
ATOM 549 N N . SER A 1 72 ? 13.906 13.825 -6.034 1.00 77.31 72 SER A N 1
ATOM 550 C CA . SER A 1 72 ? 13.047 12.994 -6.875 1.00 77.31 72 SER A CA 1
ATOM 551 C C . SER A 1 72 ? 13.423 13.061 -8.349 1.00 77.31 72 SER A C 1
ATOM 553 O O . SER A 1 72 ? 13.524 14.158 -8.895 1.00 77.31 72 SER A O 1
ATOM 555 N N . PRO A 1 73 ? 13.600 11.901 -9.018 1.00 75.44 73 PRO A N 1
ATOM 556 C CA . PRO A 1 73 ? 13.825 11.865 -10.458 1.00 75.44 73 PRO A CA 1
ATOM 557 C C . PRO A 1 73 ? 12.547 12.183 -11.252 1.00 75.44 73 PRO A C 1
ATOM 559 O O . PRO A 1 73 ? 12.622 12.350 -12.465 1.00 75.44 73 PRO A O 1
ATOM 562 N N . PHE A 1 74 ? 11.386 12.263 -10.590 1.00 75.50 74 PHE A N 1
ATOM 563 C CA . PHE A 1 74 ? 10.074 12.441 -11.221 1.00 75.50 74 PHE A CA 1
ATOM 564 C C . PHE A 1 74 ? 9.506 13.864 -11.079 1.00 75.50 74 PHE A C 1
ATOM 566 O O . PHE A 1 74 ? 8.360 14.097 -11.452 1.00 75.50 74 PHE A O 1
ATOM 573 N N . GLY A 1 75 ? 10.289 14.818 -10.560 1.00 76.69 75 GLY A N 1
ATOM 574 C CA . GLY A 1 75 ? 9.869 16.212 -10.376 1.00 76.69 75 GLY A CA 1
ATOM 575 C C . GLY A 1 75 ? 9.659 16.601 -8.905 1.00 76.69 75 GLY A C 1
ATOM 576 O O . GLY A 1 75 ? 10.216 15.950 -8.022 1.00 76.69 75 GLY A O 1
ATOM 577 N N . PRO A 1 76 ? 8.921 17.689 -8.619 1.00 75.94 76 PRO A N 1
ATOM 578 C CA . PRO A 1 76 ? 8.690 18.156 -7.252 1.00 75.94 76 PRO A CA 1
ATOM 579 C C . PRO A 1 76 ? 7.908 17.128 -6.417 1.00 75.94 76 PRO A C 1
ATOM 581 O O . PRO A 1 76 ? 7.160 16.311 -6.950 1.00 75.94 76 PRO A O 1
ATOM 584 N N . GLY A 1 77 ? 8.111 17.159 -5.101 1.00 73.31 77 GLY A N 1
ATOM 585 C CA . GLY A 1 77 ? 7.546 16.208 -4.144 1.00 73.31 77 GLY A CA 1
ATOM 586 C C . GLY A 1 77 ? 8.550 15.848 -3.050 1.00 73.31 77 GLY A C 1
ATOM 587 O O . GLY A 1 77 ? 9.723 16.228 -3.113 1.00 73.31 77 GLY A O 1
ATOM 588 N N . VAL A 1 78 ? 8.096 15.105 -2.043 1.00 75.44 78 VAL A N 1
ATOM 589 C CA . VAL A 1 78 ? 8.902 14.754 -0.864 1.00 75.44 78 VAL A CA 1
ATOM 590 C C . VAL A 1 78 ? 9.114 13.249 -0.816 1.00 75.44 78 VAL A C 1
ATOM 592 O O . VAL A 1 78 ? 8.157 12.473 -0.778 1.00 75.44 78 VAL A O 1
ATOM 595 N N . TRP A 1 79 ? 10.381 12.832 -0.788 1.00 77.06 79 TRP A N 1
ATOM 596 C CA . TRP A 1 79 ? 10.736 11.486 -0.354 1.00 77.06 79 TRP A CA 1
ATOM 597 C C . TRP A 1 79 ? 10.845 11.442 1.160 1.00 77.06 79 TRP A C 1
ATOM 599 O O . TRP A 1 79 ? 11.581 12.224 1.761 1.00 77.06 79 TRP A O 1
ATOM 609 N N . GLN A 1 80 ? 10.179 10.469 1.764 1.00 69.94 80 GLN A N 1
ATOM 610 C CA . GLN A 1 80 ? 10.337 10.149 3.167 1.00 69.94 80 GLN A CA 1
ATOM 611 C C . GLN A 1 80 ? 10.827 8.709 3.310 1.00 69.94 80 GLN A C 1
ATOM 613 O O . GLN A 1 80 ? 10.088 7.731 3.146 1.00 69.94 80 GLN A O 1
ATOM 618 N N . ALA A 1 81 ? 12.116 8.589 3.623 1.00 67.00 81 ALA A N 1
ATOM 619 C CA . ALA A 1 81 ? 12.706 7.326 4.035 1.00 67.00 81 ALA A CA 1
ATOM 620 C C . ALA A 1 81 ? 12.062 6.831 5.344 1.00 67.00 81 ALA A C 1
ATOM 622 O O . ALA A 1 81 ? 11.626 7.630 6.168 1.00 67.00 81 ALA A O 1
ATOM 623 N N . GLY A 1 82 ? 12.005 5.509 5.538 1.00 65.31 82 GLY A N 1
ATOM 624 C CA . GLY A 1 82 ? 11.389 4.902 6.729 1.00 65.31 82 GLY A CA 1
ATOM 625 C C . GLY A 1 82 ? 9.983 4.325 6.523 1.00 65.31 82 GLY A C 1
ATOM 626 O O . GLY A 1 82 ? 9.274 4.117 7.497 1.00 65.31 82 GLY A O 1
ATOM 627 N N . GLY A 1 83 ? 9.587 4.040 5.276 1.00 60.69 83 GLY A N 1
ATOM 628 C CA . GLY A 1 83 ? 8.372 3.271 4.961 1.00 60.69 83 GLY A CA 1
ATOM 629 C C . GLY A 1 83 ? 7.191 4.081 4.420 1.00 60.69 83 GLY A C 1
ATOM 630 O O . GLY A 1 83 ? 6.223 3.480 3.969 1.00 60.69 83 GLY A O 1
ATOM 631 N N . VAL A 1 84 ? 7.280 5.415 4.401 1.00 65.62 84 VAL A N 1
ATOM 632 C CA . VAL A 1 84 ? 6.218 6.297 3.877 1.00 65.62 84 VAL A CA 1
ATOM 633 C C . VAL A 1 84 ? 6.335 6.511 2.358 1.00 65.62 84 VAL A C 1
ATOM 635 O O . VAL A 1 84 ? 5.319 6.608 1.674 1.00 65.62 84 VAL A O 1
ATOM 638 N N . GLY A 1 85 ? 7.554 6.521 1.800 1.00 73.12 85 GLY A N 1
ATOM 639 C CA . GLY A 1 85 ? 7.776 6.536 0.348 1.00 73.12 85 GLY A CA 1
ATOM 640 C C . GLY A 1 85 ? 7.789 7.941 -0.268 1.00 73.12 85 GLY A C 1
ATOM 641 O O . GL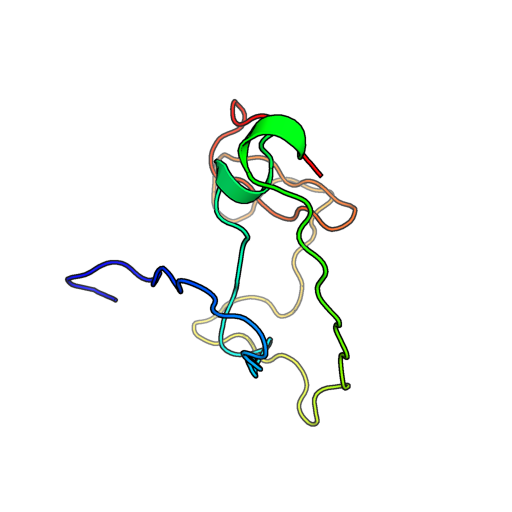Y A 1 85 ? 8.487 8.819 0.232 1.00 73.12 85 GLY A O 1
ATOM 642 N N . PHE A 1 86 ? 7.086 8.135 -1.390 1.00 74.50 86 PHE A N 1
ATOM 643 C CA . PHE A 1 86 ? 6.993 9.410 -2.122 1.00 74.50 86 PHE A CA 1
ATOM 644 C C . PHE A 1 86 ? 5.638 10.077 -1.905 1.00 74.50 86 PHE A C 1
ATOM 646 O O . PHE A 1 86 ? 4.610 9.402 -2.000 1.00 74.50 86 PHE A O 1
ATOM 653 N N . ARG A 1 87 ? 5.614 11.402 -1.733 1.00 71.81 87 ARG A N 1
ATOM 654 C CA . ARG A 1 87 ? 4.393 12.206 -1.875 1.00 71.81 87 ARG A CA 1
ATOM 655 C C . ARG A 1 87 ? 4.571 13.269 -2.947 1.00 71.81 87 ARG A C 1
ATOM 657 O O . ARG A 1 87 ? 5.599 13.936 -3.007 1.00 71.81 87 ARG A O 1
ATOM 664 N N . TRP A 1 88 ? 3.543 13.417 -3.777 1.00 72.31 88 TRP A N 1
ATOM 665 C CA . 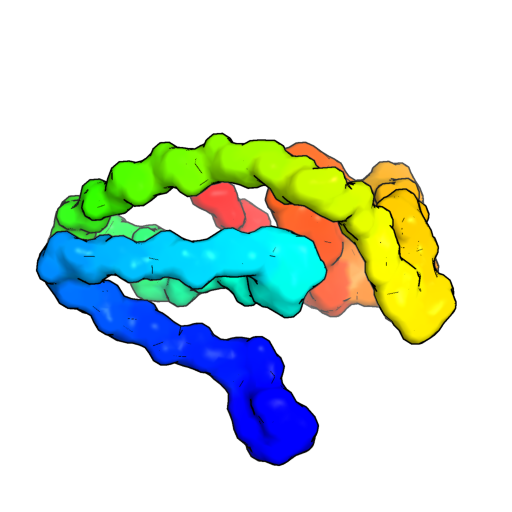TRP A 1 88 ? 3.491 14.404 -4.858 1.00 72.31 88 TRP A CA 1
ATOM 666 C C . TRP A 1 88 ? 3.226 15.835 -4.362 1.00 72.31 88 TRP A C 1
ATOM 668 O O . TRP A 1 88 ? 3.381 16.775 -5.131 1.00 72.31 88 TRP A O 1
ATOM 678 N N . ASP A 1 89 ? 2.825 15.993 -3.098 1.00 67.69 89 ASP A N 1
ATOM 679 C CA . ASP A 1 89 ? 2.497 17.263 -2.445 1.00 67.69 89 ASP A CA 1
ATOM 680 C C . ASP A 1 89 ? 3.163 17.291 -1.058 1.00 67.69 89 ASP A C 1
ATOM 682 O O . ASP A 1 89 ? 3.011 16.355 -0.263 1.00 67.69 89 ASP A O 1
ATOM 686 N N . ASP A 1 90 ? 3.957 18.334 -0.817 1.00 69.88 90 ASP A N 1
ATOM 687 C CA . ASP A 1 90 ? 4.771 18.546 0.382 1.00 69.88 90 ASP A CA 1
ATOM 688 C C . ASP A 1 90 ? 3.972 19.102 1.571 1.00 69.88 90 ASP A C 1
ATOM 690 O O . ASP A 1 90 ? 4.437 19.029 2.710 1.00 69.88 90 ASP A O 1
ATOM 694 N N . GLY A 1 91 ? 2.756 19.595 1.329 1.00 73.69 91 GLY A N 1
ATOM 695 C CA . GLY A 1 91 ? 1.839 20.091 2.350 1.00 73.69 91 GLY A CA 1
ATOM 696 C C . GLY A 1 91 ? 0.982 19.008 3.008 1.00 73.69 91 GLY A C 1
ATOM 697 O O . GLY A 1 91 ? 0.310 19.291 4.004 1.00 73.69 91 GLY A O 1
ATOM 698 N N . ILE A 1 92 ? 0.975 17.769 2.493 1.00 66.81 92 ILE A N 1
ATOM 699 C CA . ILE A 1 92 ? 0.136 16.703 3.058 1.00 66.81 92 ILE A CA 1
ATOM 700 C C . ILE A 1 92 ? 0.697 16.266 4.423 1.00 66.81 92 ILE A C 1
ATOM 702 O O . ILE A 1 92 ? 1.836 15.796 4.484 1.00 66.81 92 ILE A O 1
ATOM 706 N N . PRO A 1 93 ? -0.105 16.313 5.509 1.00 63.69 93 PRO A N 1
ATOM 707 C CA . PRO A 1 93 ? 0.332 15.873 6.827 1.00 63.69 93 PRO A CA 1
ATOM 708 C C . PRO A 1 93 ? 0.874 14.439 6.809 1.00 63.69 93 PRO A C 1
ATOM 710 O O . PRO A 1 93 ? 0.254 13.514 6.269 1.00 63.69 93 PRO A O 1
ATOM 713 N N . MET A 1 94 ? 2.040 14.256 7.427 1.00 62.19 94 MET A N 1
ATOM 714 C CA . MET A 1 94 ? 2.641 12.942 7.631 1.00 62.19 94 MET A CA 1
ATOM 715 C C . MET A 1 94 ? 1.954 12.281 8.828 1.00 62.19 94 MET A C 1
ATOM 717 O O . MET A 1 94 ? 2.187 12.667 9.971 1.00 62.19 94 MET A O 1
ATOM 721 N N . GLN A 1 95 ? 1.081 11.313 8.561 1.00 55.81 95 GLN A N 1
ATOM 722 C CA . GLN A 1 95 ? 0.488 10.450 9.580 1.00 55.81 95 GLN A CA 1
ATOM 723 C C . GLN A 1 95 ? 0.960 9.017 9.331 1.00 55.81 95 GLN A C 1
ATOM 725 O O . GLN A 1 95 ? 0.870 8.533 8.199 1.00 55.81 95 GLN A O 1
ATOM 730 N N . ASN A 1 96 ? 1.502 8.397 10.380 1.00 47.69 96 ASN A N 1
ATOM 731 C CA . ASN A 1 96 ? 1.703 6.951 10.466 1.00 47.69 96 ASN A CA 1
ATOM 732 C C . ASN A 1 96 ? 0.461 6.318 11.087 1.00 47.69 96 ASN A C 1
ATOM 734 O O . ASN A 1 96 ? -0.057 6.923 12.053 1.00 47.69 96 ASN A O 1
#

Radius of gyration: 16.56 Å; chains: 1; bounding box: 35×36×39 Å